Protein AF-A0A5J4TI73-F1 (afdb_monomer)

pLDDT: mean 90.18, std 15.25, range [38.94, 98.69]

Mean predicted aligned error: 5.81 Å

Secondary structure (DSSP, 8-state):
-PPPPHHHHHHHHHHHHHHHHHTT--HHHHHHHHHHHHHHHHHHHHHHTTS-HHHHHHHHHHHHHHHHHHHTT-HHHHHHHHHSSHHHHHHHIIIIIS-GGG--HHHHHHHHHHHHH--HHHHHHHHHTTHHHHHGGGGG-S-HHHHHHHHHHHHHHHSSHHHHTTPPPSSTT--

Solvent-accessible surface area (backbone atoms only — not comparable to full-atom values): 9595 Å² total; per-residue (Å²): 136,80,79,79,54,71,66,56,54,53,49,52,48,51,49,51,54,51,43,66,64,48,74,85,44,57,68,69,62,28,46,77,44,35,60,67,44,37,50,51,48,27,52,53,49,57,58,34,72,82,46,58,68,93,69,20,50,68,52,50,44,48,44,21,49,47,50,26,60,46,26,53,86,24,45,69,33,39,54,47,37,69,76,44,54,32,58,60,48,51,38,44,39,67,47,65,69,45,55,68,92,69,58,43,53,64,52,48,44,28,61,31,31,48,32,70,40,31,51,66,66,54,18,45,51,42,44,76,73,37,49,50,73,36,41,52,71,41,57,72,37,91,48,63,63,33,20,49,48,40,49,51,28,37,44,48,36,73,46,62,64,52,65,81,71,76,51,78,77,92,51,96,84,75,122

Structure (mmCIF, N/CA/C/O backbone):
data_AF-A0A5J4TI73-F1
#
_entry.id   AF-A0A5J4TI73-F1
#
loop_
_atom_site.group_PDB
_atom_site.id
_atom_site.type_symbol
_atom_site.label_atom_id
_atom_site.label_alt_id
_atom_site.label_comp_id
_atom_site.label_asym_id
_atom_site.label_entity_id
_atom_site.label_seq_id
_atom_site.pdbx_PDB_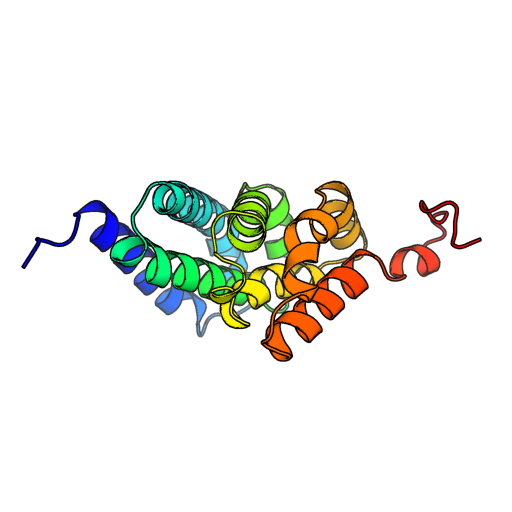ins_code
_atom_site.Cartn_x
_atom_site.Cartn_y
_atom_site.Cartn_z
_atom_site.occupancy
_atom_site.B_iso_or_equiv
_atom_site.auth_seq_id
_atom_site.auth_comp_id
_atom_site.auth_asym_id
_atom_site.auth_atom_id
_atom_site.pdbx_PDB_model_num
ATOM 1 N N . MET A 1 1 ? -13.712 12.423 28.049 1.00 38.94 1 MET A N 1
ATOM 2 C CA . MET A 1 1 ? -12.511 12.737 27.249 1.00 38.94 1 MET A CA 1
ATOM 3 C C . MET A 1 1 ? -11.443 11.730 27.635 1.00 38.94 1 MET A C 1
ATOM 5 O O . MET A 1 1 ? -10.845 11.862 28.694 1.00 38.94 1 MET A O 1
ATOM 9 N N . THR A 1 2 ? -11.307 10.654 26.869 1.00 45.31 2 THR A N 1
ATOM 10 C CA . THR A 1 2 ? -10.227 9.671 27.024 1.00 45.31 2 THR A CA 1
ATOM 11 C C . THR A 1 2 ? -8.930 10.309 26.529 1.00 45.31 2 THR A 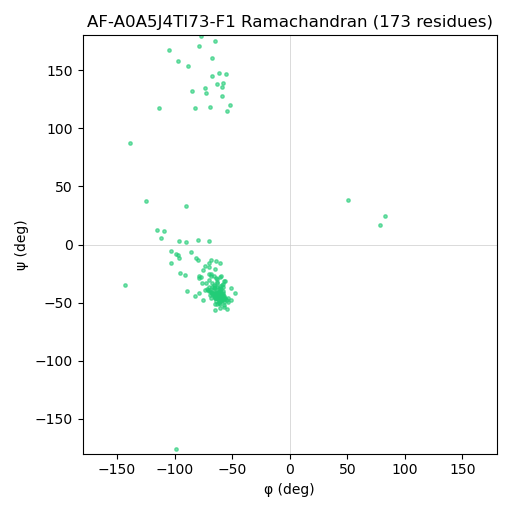C 1
ATOM 13 O O . THR A 1 2 ? -8.918 10.923 25.465 1.00 45.31 2 THR A O 1
ATOM 16 N N . GLN A 1 3 ? -7.858 10.241 27.322 1.00 50.66 3 GLN A N 1
ATOM 17 C CA . GLN A 1 3 ? -6.540 10.703 26.881 1.00 50.66 3 GLN A CA 1
ATOM 18 C C . GLN A 1 3 ? -6.134 9.937 25.610 1.00 50.66 3 GLN A C 1
ATOM 20 O O . GLN A 1 3 ? -6.365 8.725 25.559 1.00 50.66 3 GLN A O 1
ATOM 25 N N . PRO A 1 4 ? -5.537 10.596 24.599 1.00 57.91 4 PRO A N 1
ATOM 26 C CA . PRO A 1 4 ? -5.015 9.885 23.442 1.00 57.91 4 PRO A CA 1
ATOM 27 C C . PRO A 1 4 ? -3.967 8.870 23.902 1.00 57.91 4 PRO A C 1
ATOM 29 O O . PRO A 1 4 ? -3.118 9.180 24.740 1.00 57.91 4 PRO A O 1
ATOM 32 N N . ASN A 1 5 ? -4.032 7.655 23.363 1.00 80.94 5 ASN A N 1
ATOM 33 C CA . ASN A 1 5 ? -3.034 6.626 23.628 1.00 80.94 5 ASN A CA 1
ATOM 34 C C . ASN A 1 5 ? -1.653 7.163 23.193 1.00 80.94 5 ASN A C 1
ATOM 36 O O . ASN A 1 5 ? -1.510 7.625 22.062 1.00 80.94 5 ASN A O 1
ATOM 40 N N . ILE A 1 6 ? -0.639 7.116 24.067 1.00 88.44 6 ILE A N 1
ATOM 41 C CA . ILE A 1 6 ? 0.730 7.600 23.775 1.00 88.44 6 ILE A CA 1
ATOM 42 C C . ILE A 1 6 ? 1.250 7.006 22.456 1.00 88.44 6 ILE A C 1
ATOM 44 O O . ILE A 1 6 ? 1.889 7.695 21.660 1.00 88.44 6 ILE A O 1
ATOM 48 N N . GLN A 1 7 ? 0.913 5.742 22.188 1.00 91.56 7 GLN A N 1
ATOM 49 C CA . GLN A 1 7 ? 1.299 5.062 20.958 1.00 91.56 7 GLN A CA 1
ATOM 50 C C . GLN A 1 7 ? 0.616 5.656 19.717 1.00 91.56 7 GLN A C 1
ATOM 52 O O . GLN A 1 7 ? 1.266 5.854 18.694 1.00 91.56 7 GLN A O 1
ATOM 57 N N . GLN A 1 8 ? -0.672 5.998 19.822 1.00 93.31 8 GLN A N 1
ATOM 58 C CA . GLN A 1 8 ? -1.419 6.659 18.750 1.00 93.31 8 GLN A CA 1
ATOM 59 C C . GLN A 1 8 ? -0.765 7.996 18.392 1.00 93.31 8 GLN A C 1
ATOM 61 O O . GLN A 1 8 ? -0.491 8.244 17.224 1.00 93.31 8 GLN A O 1
ATOM 66 N N . GLN A 1 9 ? -0.452 8.826 19.394 1.00 93.88 9 GLN A N 1
ATOM 67 C CA . GLN A 1 9 ? 0.205 10.119 19.170 1.00 93.88 9 GLN A CA 1
ATOM 68 C C . GLN A 1 9 ? 1.562 9.958 18.484 1.00 93.88 9 GLN A C 1
ATOM 70 O O . GLN A 1 9 ? 1.844 10.665 17.519 1.00 93.88 9 GLN A O 1
ATOM 75 N N . LYS A 1 10 ? 2.377 8.999 18.945 1.00 96.31 10 LYS A N 1
ATOM 76 C CA . LYS A 1 10 ? 3.674 8.691 18.334 1.00 96.31 10 LYS A CA 1
ATOM 77 C C . LYS A 1 10 ? 3.524 8.357 16.847 1.00 96.31 10 LYS A C 1
ATOM 79 O O . LYS A 1 10 ? 4.275 8.879 16.028 1.00 96.31 10 LYS A O 1
ATOM 84 N N . TYR A 1 11 ? 2.565 7.508 16.492 1.00 96.94 11 TYR A N 1
ATOM 85 C CA . TYR A 1 11 ? 2.368 7.085 15.106 1.00 96.94 11 TYR A CA 1
ATOM 86 C C . TYR A 1 11 ? 1.758 8.165 14.221 1.00 96.94 11 TYR A C 1
ATOM 88 O O . TYR A 1 11 ? 2.216 8.349 13.095 1.00 96.94 11 TYR A O 1
ATOM 96 N N . THR A 1 12 ? 0.797 8.935 14.730 1.00 95.88 12 THR A N 1
ATOM 97 C CA . THR A 1 12 ? 0.283 10.110 14.017 1.00 95.88 12 THR A CA 1
ATOM 98 C C . THR A 1 12 ? 1.404 11.114 13.741 1.00 95.88 12 THR A C 1
ATOM 100 O O . THR A 1 12 ? 1.497 11.622 12.625 1.00 95.88 12 THR A O 1
ATOM 103 N N . GLN A 1 13 ? 2.288 11.356 14.716 1.00 96.75 13 GLN A N 1
ATOM 104 C CA . GLN A 1 13 ? 3.432 12.249 14.537 1.00 96.75 13 GLN A CA 1
ATOM 105 C C . GLN A 1 13 ? 4.416 11.706 13.496 1.00 96.75 13 GLN A C 1
ATOM 107 O O . GLN A 1 13 ? 4.800 12.439 12.592 1.00 96.75 13 GLN A O 1
ATOM 112 N N . TYR A 1 14 ? 4.760 10.416 13.561 1.00 97.56 14 TYR A N 1
ATOM 113 C CA . TYR A 1 14 ? 5.645 9.790 12.576 1.00 97.56 14 TYR A CA 1
ATOM 114 C C . TYR A 1 14 ? 5.108 9.930 11.144 1.00 97.56 14 TYR A C 1
ATOM 116 O O . TYR A 1 14 ? 5.842 10.317 10.235 1.00 97.56 14 TYR A O 1
ATOM 124 N N . ILE A 1 15 ? 3.813 9.663 10.947 1.00 97.25 15 ILE A N 1
ATOM 125 C CA . ILE A 1 15 ? 3.132 9.837 9.657 1.00 97.25 15 ILE A CA 1
ATOM 126 C C . ILE A 1 15 ? 3.225 11.303 9.206 1.00 97.25 15 ILE A C 1
ATOM 128 O O . ILE A 1 15 ? 3.581 11.575 8.060 1.00 97.25 15 ILE A O 1
ATOM 132 N N . ALA A 1 16 ? 2.943 12.262 10.089 1.00 96.44 16 ALA A N 1
ATOM 133 C CA . ALA A 1 16 ? 3.018 13.682 9.751 1.00 96.44 16 ALA A CA 1
ATOM 134 C C . ALA A 1 16 ? 4.441 14.118 9.348 1.00 96.44 16 ALA A C 1
ATOM 136 O O . ALA A 1 16 ? 4.613 14.787 8.325 1.00 96.44 16 ALA A O 1
ATOM 137 N N . ASP A 1 17 ? 5.454 13.692 10.102 1.00 95.75 17 ASP A N 1
ATOM 138 C CA . ASP A 1 17 ? 6.859 14.023 9.850 1.00 95.75 17 ASP A CA 1
ATOM 139 C C . ASP A 1 17 ? 7.341 13.427 8.525 1.00 95.75 17 ASP A C 1
ATOM 141 O O . ASP A 1 17 ? 7.933 14.125 7.695 1.00 95.75 17 ASP A O 1
ATOM 145 N N . LEU A 1 18 ? 7.030 12.149 8.285 1.00 95.88 18 LEU A N 1
ATOM 146 C CA . LEU A 1 18 ? 7.397 11.475 7.045 1.00 95.88 18 LEU A CA 1
ATOM 147 C C . LEU A 1 18 ? 6.694 12.118 5.845 1.00 95.88 18 LEU A C 1
ATOM 149 O O . LEU A 1 18 ? 7.350 12.386 4.841 1.00 95.88 18 LEU A O 1
ATOM 153 N N . ARG A 1 19 ? 5.402 12.460 5.964 1.00 95.12 19 ARG A N 1
ATOM 154 C CA . ARG A 1 19 ? 4.650 13.184 4.925 1.00 95.12 19 ARG A CA 1
ATOM 155 C C . ARG A 1 19 ? 5.301 14.523 4.584 1.00 95.12 19 ARG A C 1
ATOM 157 O O . ARG A 1 19 ? 5.486 14.816 3.402 1.00 95.12 19 ARG A O 1
ATOM 164 N N . SER A 1 20 ? 5.662 15.313 5.595 1.00 93.06 20 SER A N 1
ATOM 165 C CA . SER A 1 20 ? 6.342 16.602 5.411 1.00 93.06 20 SER A CA 1
ATOM 166 C C . SER A 1 20 ? 7.652 16.436 4.637 1.00 93.06 20 SER A C 1
ATOM 168 O O . SER A 1 20 ? 7.922 17.188 3.701 1.00 93.06 20 SER A O 1
ATOM 170 N N . LYS A 1 21 ? 8.419 15.385 4.955 1.00 91.75 21 LYS A N 1
ATOM 171 C CA . LYS A 1 21 ? 9.692 15.083 4.295 1.00 91.75 21 LYS A CA 1
ATOM 172 C C . LYS A 1 21 ? 9.539 14.715 2.813 1.00 91.75 21 LYS A C 1
ATOM 174 O O . LYS A 1 21 ? 10.396 15.099 2.026 1.00 91.75 21 LYS A O 1
ATOM 179 N N . ILE A 1 22 ? 8.481 13.993 2.429 1.00 91.94 22 ILE A N 1
ATOM 180 C CA . ILE A 1 22 ? 8.368 13.400 1.079 1.00 91.94 22 ILE A CA 1
ATOM 181 C C . ILE A 1 22 ? 7.440 14.139 0.105 1.00 91.94 22 ILE A C 1
ATOM 183 O O . ILE A 1 22 ? 7.496 13.889 -1.095 1.00 91.94 22 ILE A O 1
ATOM 187 N N . THR A 1 23 ? 6.562 15.032 0.576 1.00 85.50 23 THR A N 1
ATOM 188 C CA . THR A 1 23 ? 5.511 15.628 -0.284 1.00 85.50 23 THR A CA 1
ATOM 189 C C . THR A 1 23 ? 6.079 16.514 -1.399 1.00 85.50 23 THR A C 1
ATOM 191 O O . THR A 1 23 ? 5.531 16.547 -2.497 1.00 85.50 23 THR A O 1
ATOM 194 N N . ALA A 1 24 ? 7.179 17.222 -1.134 1.00 81.88 24 ALA A N 1
ATOM 195 C CA . ALA A 1 24 ? 7.853 18.088 -2.107 1.00 81.88 24 ALA A CA 1
ATOM 196 C C . ALA A 1 24 ? 9.206 17.522 -2.571 1.00 81.88 24 ALA A C 1
ATOM 198 O O . ALA A 1 24 ? 9.995 18.240 -3.183 1.00 81.88 24 ALA A O 1
ATOM 199 N N . SER A 1 25 ? 9.488 16.257 -2.249 1.00 86.81 25 SER A N 1
ATOM 200 C CA . SER A 1 25 ? 10.779 15.636 -2.518 1.00 86.81 25 SER A CA 1
ATOM 201 C C . SER A 1 25 ? 10.812 15.007 -3.913 1.00 86.81 25 SER A C 1
ATOM 203 O O . SER A 1 25 ? 9.779 14.622 -4.479 1.00 86.81 25 SER A O 1
ATOM 205 N N . ASN A 1 26 ? 12.006 14.894 -4.488 1.00 90.62 26 ASN A N 1
ATOM 206 C CA . ASN A 1 26 ? 12.187 14.223 -5.776 1.00 90.62 26 ASN A CA 1
ATOM 207 C C . ASN A 1 26 ? 12.140 12.684 -5.607 1.00 90.62 26 ASN A C 1
ATOM 209 O O . ASN A 1 26 ? 11.914 12.182 -4.506 1.00 90.62 26 ASN A O 1
ATOM 213 N N . VAL A 1 27 ? 12.281 11.928 -6.703 1.00 89.12 27 VAL A N 1
ATOM 214 C CA . VAL A 1 27 ? 12.252 10.451 -6.670 1.00 89.12 27 VAL A CA 1
ATOM 215 C C . VAL A 1 27 ? 13.381 9.885 -5.799 1.00 89.12 27 VAL A C 1
ATOM 217 O O . VAL A 1 27 ? 13.107 9.015 -4.976 1.00 89.12 27 VAL A O 1
ATOM 220 N N . ASP A 1 28 ? 14.600 10.411 -5.924 1.00 88.88 28 ASP A N 1
ATOM 221 C CA . ASP A 1 28 ? 15.785 9.936 -5.198 1.00 88.88 28 ASP A CA 1
ATOM 222 C C . ASP A 1 28 ? 15.621 10.128 -3.683 1.00 88.88 28 ASP A C 1
ATOM 224 O O . ASP A 1 28 ? 15.795 9.184 -2.912 1.00 88.88 28 ASP A O 1
ATOM 228 N N . ASP A 1 29 ? 15.138 11.299 -3.255 1.00 89.81 29 ASP A N 1
ATOM 229 C CA . ASP A 1 29 ? 14.843 11.586 -1.845 1.00 89.81 29 ASP A CA 1
ATOM 230 C C . ASP A 1 29 ? 13.815 10.595 -1.257 1.00 89.81 29 ASP A C 1
ATOM 232 O O . ASP A 1 29 ? 13.858 10.249 -0.071 1.00 89.81 29 ASP A O 1
ATOM 236 N N . ARG A 1 30 ? 12.854 10.132 -2.076 1.00 91.50 30 ARG A N 1
ATOM 237 C CA . ARG A 1 30 ? 11.855 9.135 -1.649 1.00 91.50 30 ARG A CA 1
ATOM 238 C C . ARG A 1 30 ? 12.467 7.744 -1.502 1.00 91.50 30 ARG A C 1
ATOM 240 O O . ARG A 1 30 ? 12.040 7.009 -0.613 1.00 91.50 30 ARG A O 1
ATOM 247 N N . ILE A 1 31 ? 13.463 7.388 -2.318 1.00 93.06 31 ILE A N 1
ATOM 248 C CA . ILE A 1 31 ? 14.197 6.117 -2.193 1.00 93.06 31 ILE A CA 1
ATOM 249 C C . ILE A 1 31 ? 14.972 6.083 -0.874 1.00 93.06 31 ILE A C 1
ATOM 251 O O . ILE A 1 31 ? 14.907 5.082 -0.160 1.00 93.06 31 ILE A O 1
ATOM 255 N N . GLU A 1 32 ? 15.630 7.184 -0.495 1.00 92.38 32 GLU A N 1
ATOM 256 C CA . GLU A 1 32 ? 16.425 7.255 0.743 1.00 92.38 32 GLU A CA 1
ATOM 257 C C . GLU A 1 32 ? 15.614 6.933 2.005 1.00 92.38 32 GLU A C 1
ATOM 259 O O . GLU A 1 32 ? 16.144 6.401 2.983 1.00 92.38 32 GLU A O 1
ATOM 264 N N . VAL A 1 33 ? 14.318 7.248 1.999 1.00 93.94 33 VAL A N 1
ATOM 265 C CA . VAL A 1 33 ? 13.427 6.974 3.132 1.00 93.94 33 VAL A CA 1
ATOM 266 C C . VAL A 1 33 ? 12.643 5.676 2.991 1.00 93.94 33 VAL A C 1
ATOM 268 O O . VAL A 1 33 ? 12.043 5.246 3.974 1.00 93.94 33 VAL A O 1
ATOM 271 N N . ALA A 1 34 ? 12.631 5.048 1.813 1.00 95.06 34 ALA A N 1
ATOM 272 C CA . ALA A 1 34 ? 11.730 3.942 1.504 1.00 95.06 34 ALA A CA 1
ATOM 273 C C . ALA A 1 34 ? 11.950 2.735 2.423 1.00 95.06 34 ALA A C 1
ATOM 275 O O . ALA A 1 34 ? 10.990 2.235 3.000 1.00 95.06 34 ALA A O 1
ATOM 276 N N . TYR A 1 35 ? 13.196 2.294 2.621 1.00 95.06 35 TYR A N 1
ATOM 277 C CA . TYR A 1 35 ? 13.467 1.059 3.371 1.00 95.06 35 TYR A CA 1
ATOM 278 C C . TYR A 1 35 ? 13.054 1.176 4.844 1.00 95.06 35 TYR A C 1
ATOM 280 O O . TYR A 1 35 ? 12.217 0.415 5.332 1.00 95.06 35 TYR A O 1
ATOM 288 N N . ALA A 1 36 ? 13.586 2.177 5.553 1.00 96.25 36 ALA A N 1
ATOM 289 C CA . ALA A 1 36 ? 13.222 2.425 6.949 1.00 96.25 36 ALA A CA 1
ATOM 290 C C . ALA A 1 36 ? 11.748 2.846 7.092 1.00 96.25 36 ALA A C 1
ATOM 292 O O . ALA A 1 36 ? 11.072 2.427 8.031 1.00 96.25 36 ALA A O 1
ATOM 293 N N . GLY A 1 37 ? 11.244 3.634 6.137 1.00 97.38 37 GLY A N 1
ATOM 294 C CA . GLY A 1 37 ? 9.860 4.085 6.086 1.00 97.38 37 GLY A CA 1
ATOM 295 C C . GLY A 1 37 ? 8.882 2.924 5.985 1.00 97.38 37 GLY A C 1
ATOM 296 O O . GLY A 1 37 ? 7.971 2.824 6.797 1.00 97.38 37 GLY A O 1
ATOM 297 N N . PHE A 1 38 ? 9.077 2.000 5.045 1.00 98.38 38 PHE A N 1
ATOM 298 C CA . PHE A 1 38 ? 8.181 0.857 4.886 1.00 98.38 38 PHE A CA 1
ATOM 299 C C . PHE A 1 38 ? 8.235 -0.120 6.055 1.00 98.38 38 PHE A C 1
ATOM 301 O O . PHE A 1 38 ? 7.191 -0.683 6.390 1.00 98.38 38 PHE A O 1
ATOM 308 N N . ILE A 1 39 ? 9.386 -0.300 6.712 1.00 98.31 39 ILE A N 1
ATOM 309 C CA . ILE A 1 39 ? 9.463 -1.094 7.948 1.00 98.31 39 ILE A CA 1
ATOM 310 C C . ILE A 1 39 ? 8.569 -0.478 9.029 1.00 98.31 39 ILE A C 1
ATOM 312 O O . ILE A 1 39 ? 7.664 -1.155 9.518 1.00 98.31 39 ILE A O 1
ATOM 316 N N . GLU A 1 40 ? 8.753 0.807 9.341 1.00 98.25 40 GLU A N 1
ATOM 317 C CA . GLU A 1 40 ? 7.971 1.463 10.395 1.00 98.25 40 GLU A CA 1
ATOM 318 C C . GLU A 1 40 ? 6.484 1.551 10.014 1.00 98.25 40 GLU A C 1
ATOM 320 O O . GLU A 1 40 ? 5.621 1.248 10.831 1.00 98.25 40 GLU A O 1
ATOM 325 N N . LEU A 1 41 ? 6.155 1.880 8.759 1.00 98.62 41 LEU A N 1
ATOM 326 C CA . LEU A 1 41 ? 4.770 1.909 8.272 1.00 98.62 41 LEU A CA 1
ATOM 327 C C . LEU A 1 41 ? 4.097 0.533 8.367 1.00 98.62 41 LEU A C 1
ATOM 329 O O . LEU A 1 41 ? 2.909 0.465 8.680 1.00 98.62 41 LEU A O 1
ATOM 333 N N . SER A 1 42 ? 4.840 -0.557 8.144 1.00 98.50 42 SER A N 1
ATOM 334 C CA . SER A 1 42 ? 4.323 -1.920 8.327 1.00 98.50 42 SER A CA 1
ATOM 335 C C . SER A 1 42 ? 4.003 -2.201 9.792 1.00 98.50 42 SER A C 1
ATOM 337 O O . SER A 1 42 ? 2.955 -2.770 10.090 1.00 98.50 42 SER A O 1
ATOM 339 N N . ASP A 1 43 ? 4.880 -1.790 10.710 1.00 98.06 43 ASP A N 1
ATOM 340 C CA . ASP A 1 43 ? 4.685 -1.980 12.150 1.00 98.06 43 ASP A CA 1
ATOM 341 C C . ASP A 1 43 ? 3.535 -1.131 12.693 1.00 98.06 43 ASP A C 1
ATOM 343 O O . ASP A 1 43 ? 2.708 -1.628 13.463 1.00 98.06 43 ASP A O 1
ATOM 347 N N . ILE A 1 44 ? 3.423 0.115 12.227 1.00 98.38 44 ILE A N 1
ATOM 348 C CA . ILE A 1 44 ? 2.282 0.993 12.498 1.00 98.38 44 ILE A CA 1
ATOM 349 C C . ILE A 1 44 ? 1.001 0.312 12.041 1.00 98.38 44 ILE A C 1
ATOM 351 O O . ILE A 1 44 ? 0.061 0.169 12.825 1.00 98.38 44 ILE A O 1
ATOM 355 N N . LEU A 1 45 ? 0.961 -0.128 10.781 1.00 98.00 45 LEU A N 1
ATOM 356 C CA . LEU A 1 45 ? -0.235 -0.723 10.213 1.00 98.00 45 LEU A CA 1
ATOM 357 C C . LEU A 1 45 ? -0.630 -1.984 10.985 1.00 98.00 45 LEU A C 1
ATOM 359 O O . LEU A 1 45 ? -1.792 -2.117 11.370 1.00 98.00 45 LEU A O 1
ATOM 363 N N . LYS A 1 46 ? 0.345 -2.832 11.326 1.00 97.81 46 LYS A N 1
ATOM 364 C CA . LYS A 1 46 ? 0.111 -4.028 12.133 1.00 97.81 46 LYS A CA 1
ATOM 365 C C . LYS A 1 46 ? -0.482 -3.704 13.496 1.00 97.81 46 LYS A C 1
ATOM 367 O O . LYS A 1 46 ? -1.459 -4.332 13.892 1.00 97.81 46 LYS A O 1
ATOM 372 N N . TRP A 1 47 ? 0.058 -2.698 14.180 1.00 97.38 47 TRP A N 1
ATOM 373 C CA . TRP A 1 47 ? -0.471 -2.251 15.464 1.00 97.38 47 TRP A CA 1
ATOM 374 C C . TRP A 1 47 ? -1.930 -1.788 15.361 1.00 97.38 47 TRP A C 1
ATOM 376 O O . TRP A 1 47 ? -2.724 -2.091 16.254 1.00 97.38 47 TRP A O 1
ATOM 386 N N . THR A 1 48 ? -2.312 -1.107 14.269 1.00 97.56 48 THR A N 1
ATOM 387 C CA . THR A 1 48 ? -3.697 -0.631 14.088 1.00 97.56 48 THR A CA 1
ATOM 388 C C . THR A 1 48 ? -4.726 -1.752 13.960 1.00 97.56 48 THR A C 1
ATOM 390 O O . THR A 1 48 ? -5.906 -1.501 14.193 1.00 97.56 48 THR A O 1
ATOM 393 N N . PHE A 1 49 ? -4.321 -2.971 13.591 1.00 96.69 49 PHE A N 1
ATOM 394 C CA . PHE A 1 49 ? -5.258 -4.079 13.370 1.00 96.69 49 PHE A CA 1
ATOM 395 C C . PHE A 1 49 ? -5.929 -4.554 14.660 1.00 96.69 49 PHE A C 1
ATOM 397 O O . PHE A 1 49 ? -7.058 -5.034 14.606 1.00 96.69 49 PHE A O 1
ATOM 404 N N . ASP A 1 50 ? -5.274 -4.345 15.802 1.00 94.81 50 ASP A N 1
ATOM 405 C CA . ASP A 1 50 ? -5.798 -4.691 17.126 1.00 94.81 50 ASP A CA 1
ATOM 406 C C . ASP A 1 50 ? -6.479 -3.500 17.829 1.00 94.81 50 ASP A C 1
ATOM 408 O O . ASP A 1 50 ? -6.898 -3.608 18.983 1.00 94.81 50 ASP A O 1
ATOM 412 N N . GLN A 1 51 ? -6.582 -2.342 17.165 1.00 95.31 51 GLN A N 1
ATOM 413 C CA . GLN A 1 51 ? -7.194 -1.142 17.739 1.00 95.31 51 GLN A CA 1
ATOM 414 C C . GLN A 1 51 ? -8.653 -0.985 17.310 1.00 95.31 51 GLN A C 1
ATOM 416 O O . GLN A 1 51 ? -9.096 -1.475 16.272 1.00 95.31 51 GLN A O 1
ATOM 421 N N . ASN A 1 52 ? -9.416 -0.228 18.101 1.00 94.06 52 ASN A N 1
ATOM 422 C CA . ASN A 1 52 ? -10.757 0.175 17.693 1.00 94.06 52 ASN A CA 1
ATOM 423 C C . ASN A 1 52 ? -10.702 1.152 16.500 1.00 94.06 52 ASN A C 1
ATOM 425 O O . ASN A 1 52 ? -9.692 1.814 16.248 1.00 94.06 52 ASN A O 1
ATOM 429 N N . LYS A 1 53 ? -11.826 1.276 15.788 1.00 94.56 53 LYS A N 1
ATOM 430 C CA . LYS A 1 53 ? -11.922 2.093 14.570 1.00 94.56 53 LYS A CA 1
ATOM 431 C C . LYS A 1 53 ? -11.578 3.576 14.774 1.00 94.56 53 LYS A C 1
ATOM 433 O O . LYS A 1 53 ? -10.984 4.172 13.885 1.00 94.56 53 LYS A O 1
ATOM 438 N N . GLU A 1 54 ? -11.913 4.155 15.928 1.00 92.38 54 GLU A N 1
ATOM 439 C CA . GLU A 1 54 ? -11.699 5.582 16.226 1.00 92.38 54 GLU A CA 1
ATOM 440 C C . GLU A 1 54 ? -10.209 5.918 16.351 1.00 92.38 54 GLU A C 1
ATOM 442 O O . GLU A 1 54 ? -9.791 7.035 16.067 1.00 92.38 54 GLU A O 1
ATOM 447 N N . VAL A 1 55 ? -9.398 4.933 16.742 1.00 92.88 55 VAL A N 1
ATOM 448 C CA . VAL A 1 55 ? -7.937 5.046 16.809 1.00 92.88 55 VAL A CA 1
ATOM 449 C C . VAL A 1 55 ? -7.288 4.652 15.479 1.00 92.88 55 VAL A C 1
ATOM 451 O O . VAL A 1 55 ? -6.317 5.277 15.055 1.00 92.88 55 VAL A O 1
ATOM 454 N N . ALA A 1 56 ? -7.795 3.603 14.829 1.00 96.19 56 ALA A N 1
ATOM 455 C CA . ALA A 1 56 ? -7.120 2.956 13.710 1.00 96.19 56 ALA A CA 1
ATOM 456 C C . ALA A 1 56 ? -7.253 3.699 12.372 1.00 96.19 56 ALA A C 1
ATOM 458 O O . ALA A 1 56 ? -6.285 3.750 11.615 1.00 96.19 56 ALA A O 1
ATOM 459 N N . ARG A 1 57 ? -8.439 4.231 12.041 1.00 96.56 57 ARG A N 1
ATOM 460 C CA . ARG A 1 57 ? -8.781 4.583 10.648 1.00 96.56 57 ARG A CA 1
ATOM 461 C C . ARG A 1 57 ? -7.943 5.713 10.070 1.00 96.56 57 ARG A C 1
ATOM 463 O O . ARG A 1 57 ? -7.424 5.562 8.966 1.00 96.56 57 ARG A O 1
ATOM 470 N N . ASP A 1 58 ? -7.736 6.778 10.834 1.00 96.38 58 ASP A N 1
ATOM 471 C CA . ASP A 1 58 ? -6.926 7.912 10.381 1.00 96.38 58 ASP A CA 1
ATOM 472 C C . ASP A 1 58 ? -5.460 7.507 10.178 1.00 96.38 58 ASP A C 1
ATOM 474 O O . ASP A 1 58 ? -4.819 7.915 9.210 1.00 96.38 58 ASP A O 1
ATOM 478 N N . ILE A 1 59 ? -4.936 6.639 11.049 1.00 97.81 59 ILE A N 1
ATOM 479 C CA . ILE A 1 59 ? -3.569 6.114 10.938 1.00 97.81 59 ILE A CA 1
ATOM 480 C C . ILE A 1 59 ? -3.449 5.197 9.716 1.00 97.81 59 ILE A C 1
ATOM 482 O O . ILE A 1 59 ? -2.517 5.346 8.931 1.00 97.81 59 ILE A O 1
ATOM 486 N N . GLN A 1 60 ? -4.399 4.281 9.516 1.00 98.44 60 GLN A N 1
ATOM 487 C CA . GLN A 1 60 ? -4.430 3.374 8.362 1.00 98.44 60 GLN A CA 1
ATOM 488 C C . GLN A 1 60 ? -4.481 4.136 7.037 1.00 98.44 60 GLN A C 1
ATOM 490 O O . GLN A 1 60 ? -3.743 3.809 6.105 1.00 98.44 60 GLN A O 1
ATOM 495 N N . LEU A 1 61 ? -5.322 5.170 6.958 1.00 98.19 61 LEU A N 1
ATOM 496 C CA . LEU A 1 61 ? -5.384 6.055 5.801 1.00 98.19 61 LEU A CA 1
ATOM 497 C C . LEU A 1 61 ? -4.057 6.798 5.606 1.00 98.19 61 LEU A C 1
ATOM 499 O O . LEU A 1 61 ? -3.516 6.794 4.503 1.00 98.19 61 LEU A O 1
ATOM 503 N N . GLY A 1 62 ? -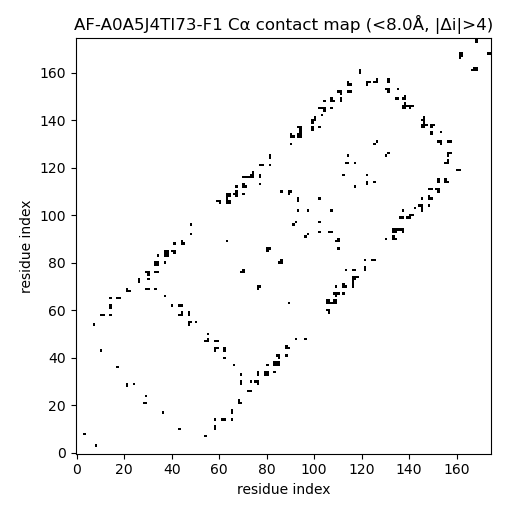3.490 7.353 6.681 1.00 98.19 62 GLY A N 1
ATOM 504 C CA . GLY A 1 62 ? -2.201 8.037 6.641 1.00 98.19 62 GLY A CA 1
ATOM 505 C C . GLY A 1 62 ? -1.060 7.152 6.132 1.00 98.19 62 GLY A C 1
ATOM 506 O O . GLY A 1 62 ? -0.246 7.621 5.336 1.00 98.19 62 GLY A O 1
ATOM 507 N N . VAL A 1 63 ? -1.032 5.874 6.528 1.00 98.50 63 VAL A N 1
ATOM 508 C CA . VAL A 1 63 ? -0.089 4.876 5.999 1.00 98.50 63 VAL A CA 1
ATOM 509 C C . VAL A 1 63 ? -0.293 4.681 4.496 1.00 98.50 63 VAL A C 1
ATOM 511 O O . VAL A 1 63 ? 0.674 4.781 3.745 1.00 98.50 63 VAL A O 1
ATOM 514 N N . CYS A 1 64 ? -1.533 4.469 4.039 1.00 98.56 64 CYS A N 1
ATOM 515 C CA . CYS A 1 64 ? -1.829 4.282 2.613 1.00 98.56 64 CYS A CA 1
ATOM 516 C C . CYS A 1 64 ? -1.372 5.482 1.768 1.00 98.56 64 CYS A C 1
ATOM 518 O O . CYS A 1 64 ? -0.738 5.302 0.727 1.00 98.56 64 CYS A O 1
ATOM 520 N N . GLU A 1 65 ? -1.655 6.702 2.226 1.00 97.38 65 GLU A N 1
ATOM 521 C CA . GLU A 1 65 ? -1.285 7.937 1.529 1.00 97.38 65 GLU A CA 1
ATOM 522 C C . GLU A 1 65 ? 0.235 8.102 1.433 1.00 97.38 65 GLU A C 1
ATOM 524 O O . GLU A 1 65 ? 0.764 8.378 0.358 1.00 97.38 65 GLU A O 1
ATOM 529 N N . ILE A 1 66 ? 0.964 7.877 2.530 1.00 97.56 66 ILE A N 1
ATOM 530 C CA . ILE A 1 66 ? 2.429 7.969 2.524 1.00 97.56 66 ILE A CA 1
ATOM 531 C C . ILE A 1 66 ? 3.038 6.906 1.620 1.00 97.56 66 ILE A C 1
ATOM 533 O O . ILE A 1 66 ? 3.916 7.224 0.819 1.00 97.56 66 ILE A O 1
ATOM 537 N N . THR A 1 67 ? 2.565 5.661 1.710 1.00 98.00 67 THR A N 1
ATOM 538 C CA . THR A 1 67 ? 3.046 4.593 0.834 1.00 98.00 67 THR A CA 1
ATOM 539 C C . THR A 1 67 ? 2.822 4.954 -0.633 1.00 98.00 67 THR A C 1
ATOM 541 O O . THR A 1 67 ? 3.743 4.823 -1.432 1.00 98.00 67 THR A O 1
ATOM 544 N N . THR A 1 68 ? 1.656 5.500 -0.978 1.00 96.94 68 THR A N 1
ATOM 545 C CA . THR A 1 68 ? 1.355 5.987 -2.335 1.00 96.94 68 THR A CA 1
ATOM 546 C C . THR A 1 68 ? 2.369 7.035 -2.802 1.00 96.94 68 THR A C 1
ATOM 548 O O . THR A 1 68 ? 2.897 6.928 -3.908 1.00 96.94 68 THR A O 1
ATOM 551 N N . ILE A 1 69 ? 2.702 8.014 -1.951 1.00 96.19 69 ILE A N 1
ATOM 552 C CA . ILE A 1 69 ? 3.674 9.064 -2.292 1.00 96.19 69 ILE A CA 1
ATOM 553 C C . ILE A 1 69 ? 5.068 8.469 -2.530 1.00 96.19 69 ILE A C 1
ATOM 555 O O . ILE A 1 69 ? 5.697 8.797 -3.536 1.00 96.19 69 ILE A O 1
ATOM 559 N N . ILE A 1 70 ? 5.543 7.576 -1.651 1.00 96.81 70 ILE A N 1
ATOM 560 C CA . ILE A 1 70 ? 6.870 6.944 -1.782 1.00 96.81 70 ILE A CA 1
ATOM 561 C C . ILE A 1 70 ? 6.978 6.170 -3.106 1.00 96.81 70 ILE A C 1
ATOM 563 O O . ILE A 1 70 ? 7.963 6.324 -3.831 1.00 96.81 70 ILE A O 1
ATOM 567 N N . LEU A 1 71 ? 5.946 5.391 -3.446 1.00 96.75 71 LEU A N 1
ATOM 568 C CA . LEU A 1 71 ? 5.901 4.545 -4.646 1.00 96.75 71 LEU A CA 1
ATOM 569 C C . LEU A 1 71 ? 5.709 5.329 -5.956 1.00 96.75 71 LEU A C 1
ATOM 571 O O . LEU A 1 71 ? 5.968 4.797 -7.038 1.00 96.75 71 LEU A O 1
ATOM 575 N N . GLY A 1 72 ? 5.229 6.573 -5.884 1.00 94.50 72 GLY A N 1
ATOM 576 C CA . GLY A 1 72 ? 4.856 7.374 -7.046 1.00 94.50 72 GLY A CA 1
ATOM 577 C C . GLY A 1 72 ? 5.982 7.497 -8.075 1.00 94.50 72 GLY A C 1
ATOM 578 O O . GLY A 1 72 ? 7.009 8.123 -7.801 1.00 94.50 72 GLY A O 1
ATOM 579 N N . ASN A 1 73 ? 5.765 6.929 -9.270 1.00 91.38 73 ASN A N 1
ATOM 580 C CA . ASN A 1 73 ? 6.726 6.891 -10.381 1.00 91.38 73 ASN A CA 1
AT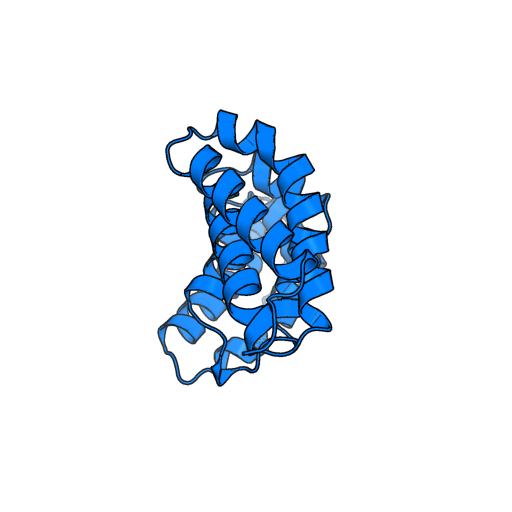OM 581 C C . ASN A 1 73 ? 8.127 6.385 -9.972 1.00 91.38 73 ASN A C 1
ATOM 583 O O . ASN A 1 73 ? 9.134 6.933 -10.418 1.00 91.38 73 ASN A O 1
ATOM 587 N N . ASN A 1 74 ? 8.184 5.388 -9.081 1.00 93.25 74 ASN A N 1
ATOM 588 C CA . ASN A 1 74 ? 9.425 4.941 -8.453 1.00 93.25 74 ASN A CA 1
ATOM 589 C C . ASN A 1 74 ? 9.505 3.399 -8.355 1.00 93.25 74 ASN A C 1
ATOM 591 O O . ASN A 1 74 ? 9.100 2.828 -7.339 1.00 93.25 74 ASN A O 1
ATOM 595 N N . PRO A 1 75 ? 10.010 2.708 -9.395 1.00 94.50 75 PRO A N 1
ATOM 596 C CA . PRO A 1 75 ? 10.151 1.251 -9.379 1.00 94.50 75 PRO A CA 1
ATOM 597 C C . PRO A 1 75 ? 11.170 0.739 -8.350 1.00 94.50 75 PRO A C 1
ATOM 599 O O . PRO A 1 75 ? 10.992 -0.365 -7.839 1.00 94.50 75 PRO A O 1
ATOM 602 N N . ASP A 1 76 ? 12.183 1.524 -7.981 1.00 97.06 76 ASP A N 1
ATOM 603 C CA . ASP A 1 76 ? 13.160 1.120 -6.959 1.00 97.06 76 ASP A CA 1
ATOM 604 C C . ASP A 1 76 ? 12.511 1.074 -5.568 1.00 97.06 76 ASP A C 1
ATOM 606 O O . ASP A 1 76 ? 12.709 0.130 -4.805 1.00 97.06 76 ASP A O 1
ATOM 610 N N . ALA A 1 77 ? 11.631 2.032 -5.256 1.00 97.62 77 ALA A N 1
ATOM 611 C CA . ALA A 1 77 ? 10.820 1.961 -4.043 1.00 97.62 77 ALA A CA 1
ATOM 612 C C . ALA A 1 77 ? 9.851 0.766 -4.045 1.00 97.62 77 ALA A C 1
ATOM 614 O O . ALA A 1 77 ? 9.527 0.248 -2.979 1.00 97.62 77 ALA A O 1
ATOM 615 N N . ILE A 1 78 ? 9.390 0.305 -5.211 1.00 97.62 78 ILE A N 1
ATOM 616 C CA . ILE A 1 78 ? 8.543 -0.895 -5.304 1.00 97.62 78 ILE A CA 1
ATOM 617 C C . ILE A 1 78 ? 9.348 -2.150 -4.978 1.00 97.62 78 ILE A C 1
ATOM 619 O O . ILE A 1 78 ? 8.837 -3.003 -4.255 1.00 97.62 78 ILE A O 1
ATOM 623 N N . GLU A 1 79 ? 10.599 -2.238 -5.436 1.00 98.06 79 GLU A N 1
ATOM 624 C CA . GLU A 1 79 ? 11.504 -3.331 -5.061 1.00 98.06 79 GLU A CA 1
ATOM 625 C C . GLU A 1 79 ? 11.661 -3.395 -3.538 1.00 98.06 79 GLU A C 1
ATOM 627 O O . GLU A 1 79 ? 11.391 -4.418 -2.913 1.00 98.06 79 GLU A O 1
ATOM 632 N N . ILE A 1 80 ? 11.948 -2.250 -2.915 1.00 98.38 80 ILE A N 1
ATOM 633 C CA . ILE A 1 80 ? 12.061 -2.137 -1.458 1.00 98.38 80 ILE A CA 1
ATOM 634 C C . ILE A 1 80 ? 10.738 -2.514 -0.766 1.00 98.38 80 ILE A C 1
ATOM 636 O O . ILE A 1 80 ? 10.727 -3.203 0.257 1.00 98.38 80 ILE A O 1
ATOM 640 N N . ALA A 1 81 ? 9.590 -2.087 -1.297 1.00 98.50 81 ALA A N 1
ATOM 641 C CA . ALA A 1 81 ? 8.293 -2.455 -0.736 1.00 98.50 81 ALA A CA 1
ATOM 642 C C . ALA A 1 81 ? 8.072 -3.979 -0.761 1.00 98.50 81 ALA A C 1
ATOM 644 O O . ALA A 1 81 ? 7.545 -4.529 0.208 1.00 98.50 81 ALA A O 1
ATOM 645 N N . LEU A 1 82 ? 8.502 -4.656 -1.829 1.00 98.25 82 LEU A N 1
ATOM 646 C CA . LEU A 1 82 ? 8.414 -6.111 -1.989 1.00 98.25 82 LEU A CA 1
ATOM 647 C C . LEU A 1 82 ? 9.366 -6.876 -1.055 1.00 98.25 82 LEU A C 1
ATOM 649 O O . LEU A 1 82 ? 9.022 -7.974 -0.615 1.00 98.25 82 LEU A O 1
ATOM 653 N N . GLU A 1 83 ? 10.515 -6.294 -0.706 1.00 97.75 83 GLU A N 1
ATOM 654 C CA . GLU A 1 83 ? 11.459 -6.849 0.276 1.00 97.75 83 GLU A CA 1
ATOM 655 C C . GLU A 1 83 ? 10.985 -6.693 1.733 1.00 97.75 83 GLU A C 1
ATOM 657 O O . GLU A 1 83 ? 11.409 -7.436 2.623 1.00 97.75 83 GLU A O 1
ATOM 662 N N . THR A 1 84 ? 10.087 -5.741 1.998 1.00 97.50 84 THR A N 1
ATOM 663 C CA . THR A 1 84 ? 9.539 -5.483 3.338 1.00 97.50 84 THR A CA 1
ATOM 664 C C . THR A 1 84 ? 8.165 -6.139 3.541 1.00 97.50 84 THR A C 1
ATOM 666 O O . THR A 1 84 ? 7.646 -6.882 2.708 1.00 97.50 84 THR A O 1
ATOM 669 N N . ARG A 1 85 ? 7.539 -5.900 4.702 1.00 97.81 85 ARG A N 1
ATOM 670 C CA . ARG A 1 85 ? 6.195 -6.421 5.008 1.00 97.81 85 ARG A CA 1
ATOM 671 C C . ARG A 1 85 ? 5.060 -5.532 4.501 1.00 97.81 85 ARG A C 1
ATOM 673 O O . ARG A 1 85 ? 3.911 -5.968 4.566 1.00 97.81 85 ARG A O 1
ATOM 680 N N . ILE A 1 86 ? 5.347 -4.345 3.962 1.00 98.62 86 ILE A N 1
ATOM 681 C CA . ILE A 1 86 ? 4.313 -3.332 3.715 1.00 98.62 86 ILE A CA 1
ATOM 682 C C . ILE A 1 86 ? 3.249 -3.823 2.736 1.00 98.62 86 ILE A C 1
ATOM 684 O O . ILE A 1 86 ? 2.061 -3.647 2.987 1.00 98.62 86 ILE A O 1
ATOM 688 N N . VAL A 1 87 ? 3.649 -4.533 1.676 1.00 98.62 87 VAL A N 1
ATOM 689 C CA . VAL A 1 87 ? 2.714 -5.092 0.688 1.00 98.62 87 VAL A CA 1
ATOM 690 C C . VAL A 1 87 ? 1.742 -6.071 1.354 1.00 98.62 87 VAL A C 1
ATOM 692 O O . VAL A 1 87 ? 0.535 -5.988 1.134 1.00 98.62 87 VAL A O 1
ATOM 695 N N . LYS A 1 88 ? 2.242 -6.951 2.231 1.00 98.50 88 LYS A N 1
ATOM 696 C CA . LYS A 1 88 ? 1.420 -7.941 2.944 1.00 98.50 88 LYS A CA 1
ATOM 697 C C . LYS A 1 88 ? 0.466 -7.285 3.940 1.00 98.50 88 LYS A C 1
ATOM 699 O O . LYS A 1 88 ? -0.693 -7.686 4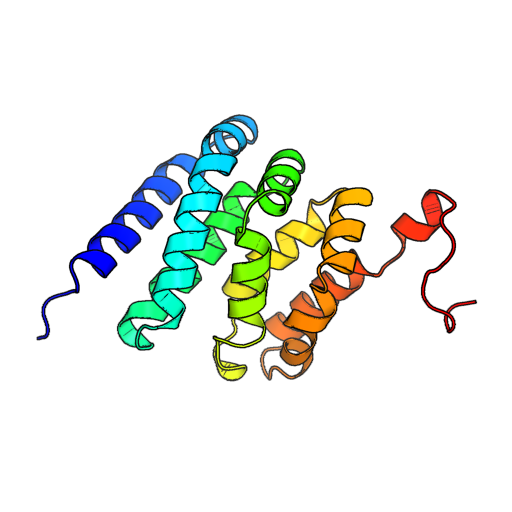.018 1.00 98.50 88 LYS A O 1
ATOM 704 N N . GLU A 1 89 ? 0.923 -6.272 4.674 1.00 98.62 89 GLU A N 1
ATOM 705 C CA . GLU A 1 89 ? 0.062 -5.569 5.630 1.00 98.62 89 GLU A CA 1
ATOM 706 C C . GLU A 1 89 ? -1.004 -4.721 4.900 1.00 98.62 89 GLU A C 1
ATOM 708 O O . GLU A 1 89 ? -2.161 -4.715 5.315 1.00 98.62 89 GLU A O 1
ATOM 713 N N . LEU A 1 90 ? -0.688 -4.097 3.754 1.00 98.69 90 LEU A N 1
ATOM 714 C CA . LEU A 1 90 ? -1.684 -3.419 2.905 1.00 98.69 90 LEU A CA 1
ATOM 715 C C . LEU A 1 90 ? -2.724 -4.398 2.338 1.00 98.69 90 LEU A C 1
ATOM 717 O O . LEU A 1 90 ? -3.923 -4.108 2.341 1.00 98.69 90 LEU A O 1
ATOM 721 N N . MET A 1 91 ? -2.287 -5.579 1.893 1.00 98.62 91 MET A N 1
ATOM 722 C CA . MET A 1 91 ? -3.183 -6.656 1.459 1.00 98.62 91 MET A CA 1
ATOM 723 C C . MET A 1 91 ? -4.118 -7.098 2.588 1.00 98.62 91 MET A C 1
ATOM 725 O O . MET A 1 91 ? -5.320 -7.244 2.365 1.00 98.62 91 MET A O 1
ATOM 729 N N . GLN A 1 92 ? -3.597 -7.270 3.808 1.00 98.50 92 GLN A N 1
ATOM 730 C CA . GLN A 1 92 ? -4.410 -7.618 4.973 1.00 98.50 92 GLN A CA 1
ATOM 731 C C . GLN A 1 92 ? -5.414 -6.500 5.303 1.00 98.50 92 GLN A C 1
ATOM 733 O O . GLN A 1 92 ? -6.597 -6.793 5.527 1.00 98.50 92 GLN A O 1
ATOM 738 N N . LEU A 1 93 ? -4.971 -5.237 5.272 1.00 98.62 93 LEU A N 1
ATOM 739 C CA . LEU A 1 93 ? -5.811 -4.065 5.515 1.00 98.62 93 LEU A CA 1
ATOM 740 C C . LEU A 1 93 ? -7.030 -4.059 4.582 1.00 98.62 93 LEU A C 1
ATOM 742 O O . LEU A 1 93 ? -8.175 -4.033 5.036 1.00 98.62 93 LEU A O 1
ATOM 746 N N . LEU A 1 94 ? -6.769 -4.122 3.276 1.00 98.25 94 LEU A N 1
ATOM 747 C CA . LEU A 1 94 ? -7.774 -3.991 2.221 1.00 98.25 94 LEU A CA 1
ATOM 748 C C . LEU A 1 94 ? -8.620 -5.253 2.031 1.00 98.25 94 LEU A C 1
ATOM 750 O O . LEU A 1 94 ? -9.768 -5.160 1.593 1.00 98.25 94 LEU A O 1
ATOM 754 N N . GLY A 1 95 ? -8.068 -6.423 2.346 1.00 97.25 95 GLY A N 1
ATOM 755 C CA . GLY A 1 95 ? -8.727 -7.712 2.155 1.00 97.25 95 GLY A CA 1
ATOM 756 C C . GLY A 1 95 ? -9.532 -8.199 3.355 1.00 97.25 95 GLY A C 1
ATOM 757 O O . GLY A 1 95 ? -10.477 -8.965 3.175 1.00 97.25 95 GLY A O 1
ATOM 758 N N . THR A 1 96 ? -9.191 -7.776 4.577 1.00 96.81 96 THR A N 1
ATOM 759 C CA . THR A 1 96 ? -9.805 -8.357 5.788 1.00 96.81 96 THR A CA 1
ATOM 760 C C . THR A 1 96 ? -10.077 -7.375 6.924 1.00 96.81 96 THR A C 1
ATOM 762 O O . THR A 1 96 ? -11.087 -7.540 7.601 1.00 96.81 96 THR A O 1
ATOM 765 N N . VAL A 1 97 ? -9.232 -6.361 7.143 1.00 97.88 97 VAL A N 1
ATOM 766 C CA . VAL A 1 97 ? -9.337 -5.489 8.333 1.00 97.88 97 VAL A CA 1
ATOM 767 C C . VAL A 1 97 ? -10.371 -4.382 8.152 1.00 97.88 97 VAL A C 1
ATOM 769 O O . VAL A 1 97 ? -11.153 -4.110 9.064 1.00 97.88 97 VAL A O 1
ATOM 772 N N . LEU A 1 98 ? -10.387 -3.718 6.994 1.00 97.69 98 LEU A N 1
ATOM 773 C CA . LEU A 1 98 ? -11.434 -2.747 6.684 1.00 97.69 98 LEU A CA 1
ATOM 774 C C . LEU A 1 98 ? -12.740 -3.493 6.362 1.00 97.69 98 LEU A C 1
ATOM 776 O O . LEU A 1 98 ? -12.715 -4.454 5.593 1.00 97.69 98 LEU A O 1
ATOM 780 N N . PRO A 1 99 ? -13.899 -3.090 6.895 1.00 97.38 99 PRO A N 1
ATOM 781 C CA . PRO A 1 99 ? -15.185 -3.427 6.297 1.00 97.38 99 PRO A CA 1
ATOM 782 C C . PRO A 1 99 ? -15.218 -2.970 4.837 1.00 97.38 99 PRO A C 1
ATOM 784 O O . PRO A 1 99 ? -14.604 -1.961 4.493 1.00 97.38 99 PRO A O 1
ATOM 787 N N . LEU A 1 100 ? -15.920 -3.705 3.974 1.00 97.75 100 LEU A N 1
ATOM 788 C CA . LEU A 1 100 ? -15.975 -3.397 2.541 1.00 97.75 100 LEU A CA 1
ATOM 789 C C . LEU A 1 100 ? -16.508 -1.978 2.289 1.00 97.75 100 LEU A C 1
ATOM 791 O O . LEU A 1 100 ? -16.021 -1.279 1.407 1.00 97.75 100 LEU A O 1
ATOM 795 N N . GLU A 1 101 ? -17.471 -1.556 3.102 1.00 97.25 101 GLU A N 1
ATOM 796 C CA . GLU A 1 101 ? -18.141 -0.258 3.049 1.00 97.25 101 GLU A CA 1
ATOM 797 C C . GLU A 1 101 ? -17.227 0.901 3.475 1.00 97.25 101 GLU A C 1
ATOM 799 O O . GLU A 1 101 ? -17.514 2.053 3.165 1.00 97.25 101 GLU A O 1
ATOM 804 N N . GLU A 1 102 ? -16.136 0.603 4.185 1.00 96.94 102 GLU A N 1
ATOM 805 C CA . GLU A 1 102 ? -15.156 1.588 4.655 1.00 96.94 102 GLU A CA 1
ATOM 806 C C . GLU A 1 102 ? -13.914 1.658 3.755 1.00 96.94 102 GLU A C 1
ATOM 808 O O . GLU A 1 102 ? -13.078 2.542 3.938 1.00 96.94 102 GLU A O 1
ATOM 813 N N . VAL A 1 103 ? -13.761 0.746 2.785 1.00 97.69 103 VAL A N 1
ATOM 814 C CA . VAL A 1 103 ? -12.662 0.820 1.816 1.00 97.69 103 VAL A CA 1
ATOM 815 C C . VAL A 1 103 ? -12.908 2.007 0.895 1.00 97.69 103 VAL A C 1
ATOM 817 O O . VAL A 1 103 ? -13.883 2.031 0.150 1.00 97.69 103 VAL A O 1
ATOM 820 N N . THR A 1 104 ? -11.989 2.967 0.907 1.00 96.31 104 THR A N 1
ATOM 821 C CA . THR A 1 104 ? -12.037 4.139 0.028 1.00 96.31 104 THR A CA 1
ATOM 822 C C . THR A 1 104 ? -11.027 4.034 -1.110 1.00 96.31 104 THR A C 1
ATOM 824 O O . THR A 1 104 ? -10.093 3.224 -1.078 1.00 96.31 104 THR A O 1
ATOM 827 N N . PHE A 1 105 ? -11.176 4.911 -2.105 1.00 93.38 105 PHE A N 1
ATOM 828 C CA . PHE A 1 105 ? -10.165 5.111 -3.142 1.00 93.38 105 PHE A CA 1
ATOM 829 C C . PHE A 1 105 ? -8.764 5.344 -2.549 1.00 93.38 105 PHE A C 1
ATOM 831 O O . PHE A 1 105 ? -7.820 4.669 -2.953 1.00 93.38 105 PHE A O 1
ATOM 838 N N . SER A 1 106 ? -8.636 6.225 -1.553 1.00 93.69 106 SER A N 1
ATOM 839 C CA . SER A 1 106 ? -7.344 6.569 -0.948 1.00 93.69 106 SER A CA 1
ATOM 840 C C . SER A 1 106 ? -6.661 5.381 -0.265 1.00 93.69 106 SER A C 1
ATOM 842 O O . SER A 1 106 ? -5.435 5.307 -0.236 1.00 93.69 106 SER A O 1
ATOM 844 N N . ASN A 1 107 ? -7.425 4.410 0.252 1.00 95.00 107 ASN A N 1
ATOM 845 C CA . ASN A 1 107 ? -6.833 3.178 0.777 1.00 95.00 107 ASN A CA 1
ATOM 846 C C . ASN A 1 107 ? -6.255 2.313 -0.355 1.00 95.00 107 ASN A C 1
ATOM 848 O O . ASN A 1 107 ? -5.146 1.787 -0.235 1.00 95.00 107 ASN A O 1
ATOM 852 N N . LEU A 1 108 ? -6.995 2.178 -1.462 1.00 96.25 108 LEU A N 1
ATOM 853 C CA . LEU A 1 108 ? -6.597 1.371 -2.619 1.00 96.25 108 LEU A CA 1
ATOM 854 C C . LEU A 1 108 ? -5.435 1.963 -3.420 1.00 96.25 108 LEU A C 1
ATOM 856 O O . LEU A 1 108 ? -4.722 1.206 -4.080 1.00 96.25 108 LEU A O 1
ATOM 860 N N . ASP A 1 109 ? -5.238 3.280 -3.380 1.00 96.00 109 ASP A N 1
ATOM 861 C CA . ASP A 1 109 ? -4.236 3.955 -4.213 1.00 96.00 109 ASP A CA 1
ATOM 862 C C . ASP A 1 109 ? -2.803 3.465 -3.929 1.00 96.00 109 ASP A C 1
ATOM 864 O O . ASP A 1 109 ? -1.967 3.380 -4.832 1.00 96.00 109 ASP A O 1
ATOM 868 N N . SER A 1 110 ? -2.562 2.998 -2.700 1.00 95.94 110 SER A N 1
ATOM 869 C CA . SER A 1 110 ? -1.304 2.373 -2.282 1.00 95.94 110 SER A CA 1
ATOM 870 C C . SER A 1 110 ? -0.986 1.099 -3.078 1.00 95.94 110 SER A C 1
ATOM 872 O O . SER A 1 110 ? 0.097 0.972 -3.652 1.00 95.94 110 SER A O 1
ATOM 874 N N . VAL A 1 111 ? -1.943 0.171 -3.191 1.00 97.00 111 VAL A N 1
ATOM 875 C CA . VAL A 1 111 ? -1.763 -1.078 -3.950 1.00 97.00 111 VAL A CA 1
ATOM 876 C C . VAL A 1 111 ? -1.902 -0.880 -5.456 1.00 97.00 111 VAL A C 1
ATOM 878 O O . VAL A 1 111 ? -1.290 -1.615 -6.231 1.00 97.00 111 VAL A O 1
ATOM 881 N N . LEU A 1 112 ? -2.659 0.131 -5.892 1.00 96.75 112 LEU A N 1
ATOM 882 C CA . LEU A 1 112 ? -2.679 0.533 -7.295 1.00 96.75 112 LEU A CA 1
ATOM 883 C C . LEU A 1 112 ? -1.312 1.065 -7.731 1.00 96.75 112 LEU A C 1
ATOM 885 O O . LEU A 1 112 ? -0.851 0.700 -8.809 1.00 96.75 112 LEU A O 1
ATOM 889 N N . SER A 1 113 ? -0.650 1.874 -6.902 1.00 97.12 113 SER A N 1
ATOM 890 C CA . SER A 1 113 ? 0.672 2.439 -7.201 1.00 97.12 113 SER A CA 1
ATOM 891 C C . SER A 1 113 ? 1.730 1.356 -7.403 1.00 97.12 113 SER A C 1
ATOM 893 O O . SER A 1 113 ? 2.490 1.435 -8.370 1.00 97.12 113 SER A O 1
ATOM 895 N N . LEU A 1 114 ? 1.706 0.295 -6.584 1.00 96.81 114 LEU A N 1
ATOM 896 C CA . LEU A 1 114 ? 2.540 -0.900 -6.783 1.00 96.81 114 LEU A CA 1
ATOM 897 C C . LEU A 1 114 ? 2.352 -1.491 -8.192 1.00 96.81 114 LEU A C 1
ATOM 899 O O . LEU A 1 114 ? 3.318 -1.771 -8.897 1.00 96.81 114 LEU A O 1
ATOM 903 N N . ALA A 1 115 ? 1.102 -1.651 -8.634 1.00 94.81 115 ALA A N 1
ATOM 904 C CA . ALA A 1 115 ? 0.794 -2.238 -9.938 1.00 94.81 115 ALA A CA 1
ATOM 905 C C . ALA A 1 115 ? 1.044 -1.276 -11.118 1.00 94.81 115 ALA A C 1
ATOM 907 O O . ALA A 1 115 ? 1.387 -1.703 -12.226 1.00 94.81 115 ALA A O 1
ATOM 908 N N . GLN A 1 116 ? 0.834 0.022 -10.905 1.00 94.75 116 GLN A N 1
ATOM 909 C CA . GLN A 1 116 ? 0.936 1.062 -11.925 1.00 94.75 116 GLN A CA 1
ATOM 910 C C . GLN A 1 116 ? 2.391 1.380 -12.264 1.00 94.75 116 GLN A C 1
ATOM 912 O O . GLN A 1 116 ? 2.732 1.432 -13.446 1.00 94.75 116 GLN A O 1
ATOM 917 N N . PHE A 1 117 ? 3.228 1.575 -11.248 1.00 94.50 117 PHE A N 1
ATOM 918 C CA . PHE A 1 117 ? 4.622 1.984 -11.418 1.00 94.50 117 PHE A CA 1
ATOM 919 C C . PHE A 1 117 ? 5.601 0.803 -11.385 1.00 94.50 117 PHE A C 1
ATOM 921 O O . PHE A 1 117 ? 6.771 0.978 -11.713 1.00 94.50 117 PHE A O 1
ATOM 928 N N . GLY A 1 118 ? 5.124 -0.397 -11.036 1.00 92.81 118 GLY A N 1
ATOM 929 C CA . GLY A 1 118 ? 5.934 -1.609 -11.001 1.00 92.81 118 GLY A CA 1
ATOM 930 C C . GLY A 1 118 ? 6.389 -2.056 -12.385 1.00 92.81 118 GLY A C 1
ATOM 931 O O . GLY A 1 118 ? 5.654 -1.961 -13.379 1.00 92.81 118 GLY A O 1
ATOM 932 N N . THR A 1 119 ? 7.599 -2.606 -12.441 1.00 91.81 119 THR A N 1
ATOM 933 C CA . THR A 1 119 ? 8.096 -3.324 -13.618 1.00 91.81 119 THR A CA 1
ATOM 934 C C . THR A 1 119 ? 7.270 -4.589 -13.877 1.00 91.81 119 THR A C 1
ATOM 936 O O . THR A 1 119 ? 6.369 -4.965 -13.122 1.00 91.81 119 THR A O 1
ATOM 939 N N . VAL A 1 120 ? 7.549 -5.277 -14.983 1.00 88.06 120 VAL A N 1
ATOM 940 C CA . VAL A 1 120 ? 6.892 -6.556 -15.295 1.00 88.06 120 VAL A CA 1
ATOM 941 C C . VAL A 1 120 ? 7.179 -7.603 -14.220 1.00 88.06 120 VAL A C 1
ATOM 943 O O . VAL A 1 120 ? 6.261 -8.276 -13.760 1.00 88.06 120 VAL A O 1
ATOM 946 N N . GLN A 1 121 ? 8.434 -7.692 -13.791 1.00 89.62 121 GLN A N 1
ATOM 947 C CA . GLN A 1 121 ? 8.907 -8.629 -12.779 1.00 89.62 121 GLN A CA 1
ATOM 948 C C . GLN A 1 121 ? 8.275 -8.329 -11.416 1.00 89.62 121 GLN A C 1
ATOM 950 O O . GLN A 1 121 ? 7.750 -9.231 -10.772 1.00 89.62 121 GLN A O 1
ATOM 955 N N . GLN A 1 122 ? 8.214 -7.055 -11.031 1.00 94.38 122 GLN A N 1
ATOM 956 C CA . GLN A 1 122 ? 7.578 -6.640 -9.779 1.00 94.38 122 GLN A CA 1
ATOM 957 C C . GLN A 1 122 ? 6.076 -6.934 -9.777 1.00 94.38 122 GLN A C 1
ATOM 959 O O . GLN A 1 122 ? 5.534 -7.443 -8.798 1.00 94.38 122 GLN A O 1
ATOM 964 N N . ARG A 1 123 ? 5.381 -6.706 -10.899 1.00 93.25 123 ARG A N 1
ATOM 965 C CA . ARG A 1 123 ? 3.974 -7.114 -11.045 1.00 93.25 123 ARG A CA 1
ATOM 966 C C . ARG A 1 123 ? 3.788 -8.626 -10.961 1.00 93.25 123 ARG A C 1
ATOM 968 O O . ARG A 1 123 ? 2.808 -9.070 -10.366 1.00 93.25 123 ARG A O 1
ATOM 975 N N . HIS A 1 124 ? 4.724 -9.406 -11.501 1.00 90.19 124 HIS A N 1
ATOM 976 C CA . HIS A 1 124 ? 4.710 -10.857 -11.340 1.00 90.19 124 HIS A CA 1
ATOM 977 C C . HIS A 1 124 ? 4.848 -11.261 -9.871 1.00 90.19 124 HIS A C 1
ATOM 979 O O . HIS A 1 124 ? 4.067 -12.088 -9.405 1.00 90.19 124 HIS A O 1
ATOM 985 N N . GLN A 1 125 ? 5.755 -10.633 -9.125 1.00 94.94 125 GLN A N 1
ATOM 986 C CA . GLN A 1 125 ? 5.898 -10.884 -7.690 1.00 94.94 125 GLN A CA 1
ATOM 987 C C . GLN A 1 125 ? 4.618 -10.510 -6.924 1.00 94.94 125 GLN A C 1
ATOM 989 O O . GLN A 1 125 ? 4.167 -11.277 -6.078 1.00 94.94 125 GLN A O 1
ATOM 994 N N . LEU A 1 126 ? 3.959 -9.391 -7.257 1.00 96.31 126 LEU A N 1
ATOM 995 C CA . LEU A 1 126 ? 2.655 -9.032 -6.674 1.00 96.31 126 LEU A CA 1
ATOM 996 C C . LEU A 1 126 ? 1.572 -10.084 -6.968 1.00 96.31 126 LEU A C 1
ATOM 998 O O . LEU A 1 126 ? 0.732 -10.365 -6.108 1.00 96.31 126 LEU A O 1
ATOM 1002 N N . PHE A 1 127 ? 1.586 -10.673 -8.168 1.00 94.69 127 PHE A N 1
ATOM 1003 C CA . PHE A 1 127 ? 0.700 -11.781 -8.523 1.00 94.69 127 PHE A CA 1
ATOM 1004 C C . PHE A 1 127 ? 0.990 -13.027 -7.676 1.00 94.69 127 PHE A C 1
ATOM 1006 O O . PHE A 1 127 ? 0.064 -13.587 -7.092 1.00 94.69 127 PHE A O 1
ATOM 1013 N N . GLU A 1 128 ? 2.258 -13.428 -7.560 1.00 94.31 128 GLU A N 1
ATOM 1014 C CA . GLU A 1 128 ? 2.683 -14.589 -6.761 1.00 94.31 128 GLU A CA 1
ATOM 1015 C C . GLU A 1 128 ? 2.390 -14.414 -5.267 1.00 94.31 128 GLU A C 1
ATOM 1017 O O . GLU A 1 128 ? 2.031 -15.375 -4.587 1.00 94.31 128 GLU A O 1
ATOM 1022 N N . LEU A 1 129 ? 2.463 -13.180 -4.761 1.00 96.75 129 LEU A N 1
ATOM 1023 C CA . LEU A 1 129 ? 2.062 -12.833 -3.397 1.00 96.75 129 LEU A CA 1
ATOM 1024 C C . LEU A 1 129 ? 0.545 -12.936 -3.166 1.00 96.75 129 LEU A C 1
ATOM 1026 O O . LEU A 1 129 ? 0.109 -12.919 -2.015 1.00 96.75 129 LEU A O 1
ATOM 1030 N N . GLY A 1 130 ? -0.262 -13.046 -4.225 1.00 96.94 130 GLY A N 1
ATOM 1031 C CA . GLY A 1 130 ? -1.717 -13.154 -4.145 1.00 96.94 130 GLY A CA 1
ATOM 1032 C C . GLY A 1 130 ? -2.437 -11.812 -3.997 1.00 96.94 130 GLY A C 1
ATOM 1033 O O . GLY A 1 130 ? -3.552 -11.773 -3.466 1.00 96.94 130 GLY A O 1
ATOM 1034 N N . LEU A 1 131 ? -1.825 -10.700 -4.438 1.00 97.56 131 LEU A N 1
ATOM 1035 C CA . LEU A 1 131 ? -2.444 -9.370 -4.360 1.00 97.56 131 LEU A CA 1
ATOM 1036 C C . LEU A 1 131 ? -3.846 -9.337 -5.005 1.00 97.56 131 LEU A C 1
ATOM 1038 O O . LEU A 1 131 ? -4.762 -8.833 -4.349 1.00 97.56 131 LEU A O 1
ATOM 1042 N N . PRO A 1 132 ? -4.079 -9.891 -6.218 1.00 97.19 132 PRO A N 1
ATOM 1043 C CA . PRO A 1 132 ? -5.412 -9.885 -6.819 1.00 97.19 132 PRO A CA 1
ATOM 1044 C C . PRO A 1 132 ? -6.472 -10.553 -5.939 1.00 97.19 132 PRO A C 1
ATOM 1046 O O . PRO A 1 132 ? -7.554 -10.003 -5.746 1.00 97.19 132 PRO A O 1
ATOM 1049 N N . GLN A 1 133 ? -6.148 -11.713 -5.366 1.00 97.94 133 GLN A N 1
ATOM 1050 C CA . GLN A 1 133 ? -7.039 -12.498 -4.516 1.00 97.94 133 GLN A CA 1
ATOM 1051 C C . GLN A 1 133 ? -7.329 -11.774 -3.201 1.00 97.94 133 GLN A C 1
ATOM 1053 O O . GLN A 1 133 ? -8.460 -11.823 -2.721 1.00 97.94 133 GLN A O 1
ATOM 1058 N N . ALA A 1 134 ? -6.345 -11.066 -2.643 1.00 98.25 134 ALA A N 1
ATOM 1059 C CA . ALA A 1 134 ? -6.525 -10.310 -1.409 1.00 98.25 134 ALA A CA 1
ATOM 1060 C C . ALA A 1 134 ? -7.524 -9.153 -1.564 1.00 98.25 134 ALA A C 1
ATOM 1062 O O . ALA A 1 134 ? -8.288 -8.883 -0.639 1.00 98.25 134 ALA A O 1
ATOM 1063 N N . ILE A 1 135 ? -7.563 -8.491 -2.726 1.00 98.25 135 ILE A N 1
ATOM 1064 C CA . ILE A 1 135 ? -8.414 -7.307 -2.939 1.00 98.25 135 ILE A CA 1
ATOM 1065 C C . ILE A 1 135 ? -9.683 -7.582 -3.756 1.00 98.25 135 ILE A C 1
ATOM 1067 O O . ILE A 1 135 ? -10.524 -6.694 -3.867 1.00 98.25 135 ILE A O 1
ATOM 1071 N N . ILE A 1 136 ? -9.874 -8.789 -4.304 1.00 98.25 136 ILE A N 1
ATOM 1072 C CA . ILE A 1 136 ? -10.985 -9.099 -5.227 1.00 98.25 136 ILE A CA 1
ATOM 1073 C C . ILE A 1 136 ? -12.370 -8.807 -4.641 1.00 98.25 136 ILE A C 1
ATOM 1075 O O . ILE A 1 136 ? -13.286 -8.422 -5.368 1.00 98.25 136 ILE A O 1
ATOM 1079 N N . ARG A 1 137 ? -12.534 -8.940 -3.318 1.00 98.12 137 ARG A N 1
ATOM 1080 C CA . ARG A 1 137 ? -13.800 -8.627 -2.640 1.00 98.12 137 ARG A CA 1
ATOM 1081 C C . ARG A 1 137 ? -14.220 -7.164 -2.836 1.00 98.12 137 ARG A C 1
ATOM 1083 O O . ARG A 1 137 ? -15.415 -6.887 -2.823 1.00 98.12 137 ARG A O 1
ATOM 1090 N N . ASN A 1 138 ? -13.262 -6.259 -3.057 1.00 98.38 138 ASN A N 1
ATOM 1091 C CA . ASN A 1 138 ? -13.498 -4.822 -3.191 1.00 98.38 138 ASN A CA 1
ATOM 1092 C C . ASN A 1 138 ? -14.236 -4.475 -4.497 1.00 98.38 138 ASN A C 1
ATOM 1094 O O . ASN A 1 138 ? -14.864 -3.425 -4.578 1.00 98.38 13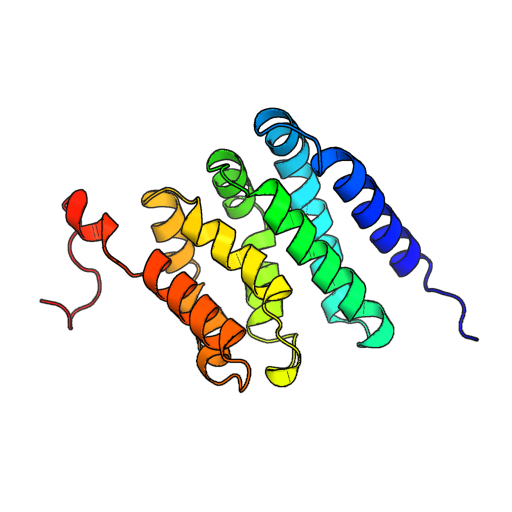8 ASN A O 1
ATOM 1098 N N . LEU A 1 139 ? -14.279 -5.398 -5.471 1.00 98.38 139 LEU A N 1
ATOM 1099 C CA . LEU A 1 139 ? -15.136 -5.297 -6.663 1.00 98.38 139 LEU A CA 1
ATOM 1100 C C . LEU A 1 139 ? -16.640 -5.318 -6.344 1.00 98.38 139 LEU A C 1
ATOM 1102 O O . LEU A 1 139 ? -17.450 -5.019 -7.213 1.00 98.38 139 LEU A O 1
ATOM 1106 N N . LYS A 1 140 ? -17.027 -5.713 -5.124 1.00 98.25 140 LYS A N 1
ATOM 1107 C CA . LYS A 1 140 ? -18.422 -5.703 -4.658 1.00 98.25 140 LYS A CA 1
ATOM 1108 C C . LYS A 1 140 ? -18.818 -4.386 -3.980 1.00 98.25 140 LYS A C 1
ATOM 1110 O O . LYS A 1 140 ? -19.930 -4.291 -3.461 1.00 98.25 140 LYS A O 1
ATOM 1115 N N . SER A 1 141 ? -17.910 -3.409 -3.920 1.00 98.12 141 SER A N 1
ATOM 1116 C CA . SER A 1 141 ? -18.194 -2.114 -3.308 1.00 98.12 141 SER A CA 1
ATOM 1117 C C . SER A 1 141 ? -19.333 -1.398 -4.035 1.00 98.12 141 SER A C 1
ATOM 1119 O O . SER A 1 141 ? -19.505 -1.534 -5.244 1.00 98.12 141 SER A O 1
ATOM 1121 N N . GLN A 1 142 ? -20.113 -0.621 -3.286 1.00 97.25 142 GLN A N 1
ATOM 1122 C CA . GLN A 1 142 ? -21.108 0.286 -3.863 1.00 97.25 142 GLN A CA 1
ATOM 1123 C C . GLN A 1 142 ? -20.470 1.583 -4.382 1.00 97.25 142 GLN A C 1
ATOM 1125 O O . GLN A 1 142 ? -21.106 2.324 -5.129 1.00 97.25 142 GLN A O 1
ATOM 1130 N N . ASP A 1 143 ? -19.214 1.855 -4.013 1.00 97.25 143 AS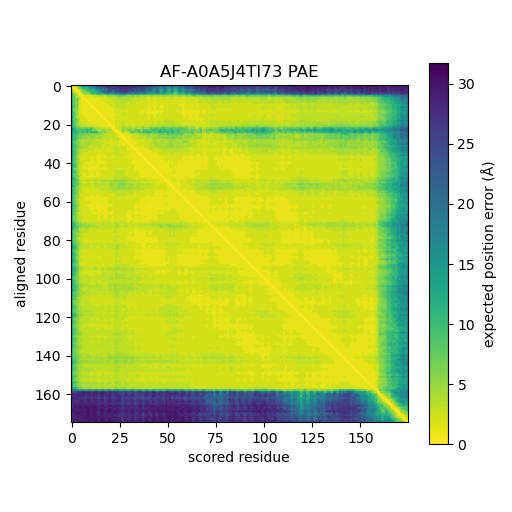P A N 1
ATOM 1131 C CA . ASP A 1 143 ? -18.436 2.951 -4.578 1.00 97.25 143 ASP A CA 1
ATOM 1132 C C . ASP A 1 143 ? -17.822 2.510 -5.919 1.00 97.25 143 ASP A C 1
ATOM 1134 O O . ASP A 1 143 ? -17.010 1.576 -6.003 1.00 97.25 143 ASP A O 1
ATOM 1138 N N . SER A 1 144 ? -18.216 3.198 -6.992 1.00 96.75 144 SER A N 1
ATOM 1139 C CA . SER A 1 144 ? -17.731 2.926 -8.344 1.00 96.75 144 SER A CA 1
ATOM 1140 C C . SER A 1 144 ? -16.230 3.169 -8.488 1.00 96.75 144 SER A C 1
ATOM 1142 O O . SER A 1 144 ? -15.580 2.430 -9.223 1.00 96.75 144 SER A O 1
ATOM 1144 N N . ASN A 1 145 ? -15.658 4.135 -7.761 1.00 95.88 145 ASN A N 1
ATOM 1145 C CA . ASN A 1 145 ? -14.219 4.402 -7.790 1.00 95.88 145 ASN A CA 1
ATOM 1146 C C . ASN A 1 145 ? -13.442 3.239 -7.175 1.00 95.88 145 ASN A C 1
ATOM 1148 O O . ASN A 1 145 ? -12.434 2.800 -7.726 1.00 95.88 145 ASN A O 1
ATOM 1152 N N . VAL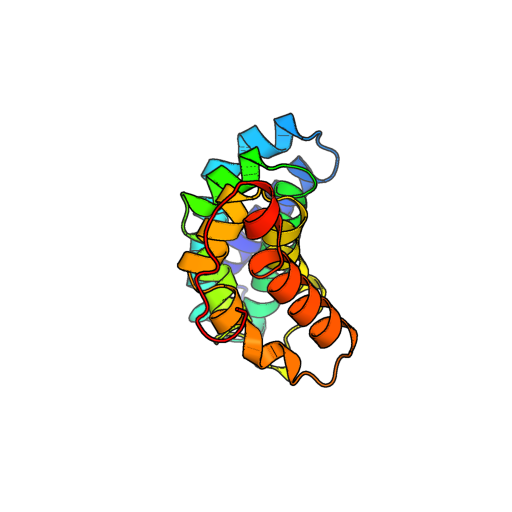 A 1 146 ? -13.928 2.702 -6.053 1.00 98.00 146 VAL A N 1
ATOM 1153 C CA . VAL A 1 146 ? -13.330 1.528 -5.398 1.00 98.00 146 VAL A CA 1
ATOM 1154 C C . VAL A 1 146 ? -13.361 0.329 -6.343 1.00 98.00 146 VAL A C 1
ATOM 1156 O O . VAL A 1 146 ? -12.348 -0.356 -6.517 1.00 98.00 146 VAL A O 1
ATOM 1159 N N . THR A 1 147 ? -14.496 0.115 -7.009 1.00 98.19 147 THR A N 1
ATOM 1160 C CA . THR A 1 147 ? -14.673 -0.972 -7.979 1.00 98.19 147 THR A CA 1
ATOM 1161 C C . THR A 1 147 ? -13.739 -0.821 -9.181 1.00 98.19 147 THR A C 1
ATOM 1163 O O . THR A 1 147 ? -12.989 -1.747 -9.494 1.00 98.19 147 THR A O 1
ATOM 1166 N N . GLU A 1 148 ? -13.722 0.352 -9.821 1.00 96.88 148 GLU A N 1
ATOM 1167 C CA . GLU A 1 148 ? -12.880 0.643 -10.987 1.00 96.88 148 GLU A CA 1
ATOM 1168 C C . GLU A 1 148 ? -11.394 0.469 -10.661 1.00 96.88 148 GLU A C 1
ATOM 1170 O O . GLU A 1 148 ? -10.655 -0.176 -11.406 1.00 96.88 148 GLU A O 1
ATOM 1175 N N . LYS A 1 149 ? -10.944 1.001 -9.523 1.00 95.81 149 LYS A N 1
ATOM 1176 C CA . LYS A 1 149 ? -9.532 0.969 -9.134 1.00 95.81 149 LYS A CA 1
ATOM 1177 C C . LYS A 1 149 ? -9.098 -0.429 -8.731 1.00 95.81 149 LYS A C 1
ATOM 1179 O O . LYS A 1 149 ? -8.022 -0.854 -9.136 1.00 95.81 149 LYS A O 1
ATOM 1184 N N . THR A 1 150 ? -9.953 -1.182 -8.041 1.00 98.31 150 THR A N 1
ATOM 1185 C CA . THR A 1 150 ? -9.702 -2.604 -7.768 1.00 98.31 150 THR A CA 1
ATOM 1186 C C . THR A 1 150 ? -9.555 -3.386 -9.073 1.00 98.31 150 THR A C 1
ATOM 1188 O O . THR A 1 150 ? -8.576 -4.115 -9.243 1.00 98.31 150 THR A O 1
ATOM 1191 N N . ALA A 1 151 ? -10.477 -3.196 -10.024 1.00 97.44 151 ALA A N 1
ATOM 1192 C CA . ALA A 1 151 ? -10.405 -3.837 -11.335 1.00 97.44 151 ALA A CA 1
ATOM 1193 C C . ALA A 1 151 ? -9.132 -3.428 -12.090 1.00 97.44 151 ALA A C 1
ATOM 1195 O O . ALA A 1 151 ? -8.453 -4.281 -12.654 1.00 97.44 151 ALA A O 1
ATOM 1196 N N . GLY A 1 152 ? -8.765 -2.145 -12.047 1.00 94.81 152 GLY A N 1
ATOM 1197 C CA . GLY A 1 152 ? -7.554 -1.609 -12.661 1.00 94.81 152 GLY A CA 1
ATOM 1198 C C . GLY A 1 152 ? -6.264 -2.168 -12.057 1.00 94.81 152 GLY A C 1
ATOM 1199 O O . GLY A 1 152 ? -5.338 -2.477 -12.810 1.00 94.81 152 GLY A O 1
ATOM 1200 N N . THR A 1 153 ? -6.203 -2.331 -10.733 1.00 96.44 153 THR A N 1
ATOM 1201 C CA . THR A 1 153 ? -5.075 -2.960 -10.027 1.00 96.44 153 THR A CA 1
ATOM 1202 C C . THR A 1 153 ? -4.959 -4.429 -10.410 1.00 96.44 153 THR A C 1
ATOM 1204 O O . THR A 1 153 ? -3.892 -4.852 -10.850 1.00 96.44 153 THR A O 1
ATOM 1207 N N . ILE A 1 154 ? -6.058 -5.192 -10.327 1.00 96.31 154 ILE A N 1
ATOM 1208 C CA . ILE A 1 154 ? -6.084 -6.606 -10.727 1.00 96.31 154 ILE A CA 1
ATOM 1209 C C . ILE A 1 154 ? -5.652 -6.732 -12.182 1.00 96.31 154 ILE A C 1
ATOM 1211 O O . ILE A 1 154 ? -4.714 -7.469 -12.463 1.00 96.31 154 ILE A O 1
ATOM 1215 N N . TYR A 1 155 ? -6.269 -5.965 -13.085 1.00 93.44 155 TYR A N 1
ATOM 1216 C CA . TYR A 1 155 ? -5.913 -5.944 -14.497 1.00 93.44 155 TYR A CA 1
ATOM 1217 C C . TYR A 1 155 ? -4.426 -5.667 -14.675 1.00 93.44 155 TYR A C 1
ATOM 1219 O O . TYR A 1 155 ? -3.772 -6.419 -15.368 1.00 93.44 155 TYR A O 1
ATOM 1227 N N . LYS A 1 156 ? -3.832 -4.654 -14.045 1.00 90.88 156 LYS A N 1
ATOM 1228 C CA . LYS A 1 156 ? -2.392 -4.382 -14.215 1.00 90.88 156 LYS A CA 1
ATOM 1229 C C . LYS A 1 156 ? -1.507 -5.532 -13.745 1.00 90.88 156 LYS A C 1
ATOM 1231 O O . LYS A 1 156 ? -0.519 -5.817 -14.408 1.00 90.88 156 LYS A O 1
ATOM 1236 N N . VAL A 1 157 ? -1.867 -6.188 -12.645 1.00 92.25 157 VAL A N 1
ATOM 1237 C CA . VAL A 1 157 ? -1.110 -7.325 -12.102 1.00 92.25 157 VAL A CA 1
ATOM 1238 C C . VAL A 1 157 ? -1.248 -8.568 -12.992 1.00 92.25 157 VAL A C 1
ATOM 1240 O O . VAL A 1 157 ? -0.263 -9.265 -13.213 1.00 92.25 157 VAL A O 1
ATOM 1243 N N . VAL A 1 158 ? -2.439 -8.840 -13.541 1.00 88.06 158 VAL A N 1
ATOM 1244 C CA . VAL A 1 158 ? -2.717 -10.063 -14.328 1.00 88.06 158 VAL A CA 1
ATOM 1245 C C . VAL A 1 158 ? -2.584 -9.885 -15.846 1.00 88.06 158 VAL A C 1
ATOM 1247 O O . VAL A 1 158 ? -2.378 -10.857 -16.565 1.00 88.06 158 VAL A O 1
ATOM 1250 N N . SER A 1 159 ? -2.728 -8.661 -16.355 1.00 75.12 159 SER A N 1
ATOM 1251 C CA . SER A 1 159 ? -2.648 -8.335 -17.784 1.00 75.12 159 SER A CA 1
ATOM 1252 C C . SER A 1 159 ? -1.205 -8.264 -18.254 1.00 75.12 159 SER A C 1
ATOM 1254 O O . SER A 1 159 ? -0.279 -8.367 -17.465 1.00 75.12 159 SER A O 1
ATOM 1256 N N . GLY A 1 160 ? -1.045 -8.157 -19.570 1.00 54.06 160 GLY A N 1
ATOM 1257 C CA . GLY A 1 160 ? -0.115 -8.923 -20.385 1.00 54.06 160 GLY A CA 1
ATOM 1258 C C . GLY A 1 160 ? 1.314 -8.455 -20.670 1.00 54.06 160 GLY A C 1
ATOM 1259 O O . GLY A 1 160 ? 1.779 -8.843 -21.741 1.00 54.06 160 GLY A O 1
ATOM 1260 N N . PRO A 1 161 ? 2.101 -7.752 -19.831 1.00 52.59 161 PRO A N 1
ATOM 1261 C CA . PRO A 1 161 ? 3.542 -7.759 -20.064 1.00 52.59 161 PRO A CA 1
ATOM 1262 C C . PRO A 1 161 ? 4.139 -9.180 -19.991 1.00 52.59 161 PRO A C 1
ATOM 1264 O O . PRO A 1 161 ? 5.198 -9.420 -20.555 1.00 52.59 161 PRO A O 1
ATOM 1267 N N . TRP A 1 162 ? 3.413 -10.153 -19.425 1.00 50.94 162 TRP A N 1
ATOM 1268 C CA . TRP A 1 162 ? 3.653 -11.597 -19.571 1.00 50.94 162 TRP A CA 1
ATOM 1269 C C . TRP A 1 162 ? 3.879 -12.040 -21.028 1.00 50.94 162 TRP A C 1
ATOM 1271 O O . TRP A 1 162 ? 4.786 -12.821 -21.309 1.00 50.94 162 TRP A O 1
ATOM 1281 N N . TYR A 1 163 ? 3.095 -11.490 -21.964 1.00 46.56 163 TYR A N 1
ATOM 1282 C CA . TYR A 1 163 ? 3.107 -11.861 -23.382 1.00 46.56 163 TYR A CA 1
ATOM 1283 C C . TYR A 1 163 ? 4.274 -11.241 -24.163 1.00 46.56 163 TYR A C 1
ATOM 1285 O O . TYR A 1 163 ? 4.737 -11.829 -25.137 1.00 46.56 163 TYR A O 1
ATOM 1293 N N . GLN A 1 164 ? 4.770 -10.067 -23.757 1.00 47.16 164 GLN A N 1
ATOM 1294 C CA . GLN A 1 164 ? 5.791 -9.326 -24.515 1.00 47.16 164 GLN A CA 1
ATOM 1295 C C . GLN A 1 164 ? 7.225 -9.833 -24.283 1.00 47.16 164 GLN A C 1
ATOM 1297 O O . GLN A 1 164 ? 8.119 -9.482 -25.048 1.00 47.16 164 GLN A O 1
ATOM 1302 N N . PHE A 1 165 ? 7.438 -10.691 -23.278 1.00 49.56 165 PHE A N 1
ATOM 1303 C CA . PHE A 1 165 ? 8.748 -11.264 -22.933 1.00 49.56 165 PHE A CA 1
ATOM 1304 C C . PHE A 1 165 ? 8.832 -12.792 -23.120 1.00 49.56 165 PHE A C 1
ATOM 1306 O O . PHE A 1 165 ? 9.798 -13.410 -22.684 1.00 49.56 165 PHE A O 1
ATOM 1313 N N . GLY A 1 166 ? 7.851 -13.415 -23.787 1.00 53.16 166 GLY A N 1
ATOM 1314 C CA . GLY A 1 166 ? 7.911 -14.839 -24.150 1.00 53.16 166 GLY A CA 1
ATOM 1315 C C . GLY A 1 166 ? 7.606 -15.831 -23.019 1.00 53.16 166 GLY A C 1
ATOM 1316 O O . GLY A 1 166 ? 7.922 -17.014 -23.152 1.00 53.16 166 GLY A O 1
ATOM 1317 N N . PHE A 1 167 ? 6.984 -15.392 -21.921 1.00 50.94 167 PHE A N 1
ATOM 1318 C CA . PHE A 1 167 ? 6.563 -16.287 -20.841 1.00 50.94 167 PHE A CA 1
ATOM 1319 C C . PHE A 1 167 ? 5.186 -16.897 -21.145 1.00 50.94 167 PHE A C 1
ATOM 1321 O O . PHE A 1 167 ? 4.255 -16.201 -21.548 1.00 50.94 167 PHE A O 1
ATOM 1328 N N . LYS A 1 168 ? 5.059 -18.223 -20.979 1.00 49.28 168 LYS A N 1
ATOM 1329 C CA . LYS A 1 168 ? 3.797 -18.953 -21.176 1.00 49.28 168 LYS A CA 1
ATOM 1330 C C . LYS A 1 168 ? 2.745 -18.474 -20.175 1.00 49.28 168 LYS A C 1
ATOM 1332 O O . LYS A 1 168 ? 3.046 -18.296 -18.998 1.00 49.28 168 LYS A O 1
ATOM 1337 N N . CYS A 1 169 ? 1.512 -18.314 -20.651 1.00 50.47 169 CYS A N 1
ATOM 1338 C CA . CYS A 1 169 ? 0.348 -18.022 -19.823 1.00 50.47 169 CYS A CA 1
ATOM 1339 C C . CYS A 1 169 ? 0.254 -19.052 -18.681 1.00 50.47 169 CYS A C 1
ATOM 1341 O O . CYS A 1 169 ? 0.153 -20.250 -18.934 1.00 50.47 169 CYS A O 1
ATOM 1343 N N . LEU A 1 170 ? 0.307 -18.602 -17.422 1.00 54.84 170 LEU A N 1
ATOM 1344 C CA . LEU A 1 170 ? 0.185 -19.480 -16.247 1.00 54.84 170 LEU A CA 1
ATOM 1345 C C . LEU A 1 170 ? -1.278 -19.848 -15.930 1.00 54.84 170 LEU A C 1
ATOM 1347 O O . LEU A 1 170 ? -1.540 -20.515 -14.931 1.00 54.84 170 LEU A O 1
ATOM 1351 N N . HIS A 1 171 ? -2.236 -19.423 -16.763 1.00 45.81 171 HIS A N 1
ATOM 1352 C CA . HIS A 1 171 ? -3.652 -19.726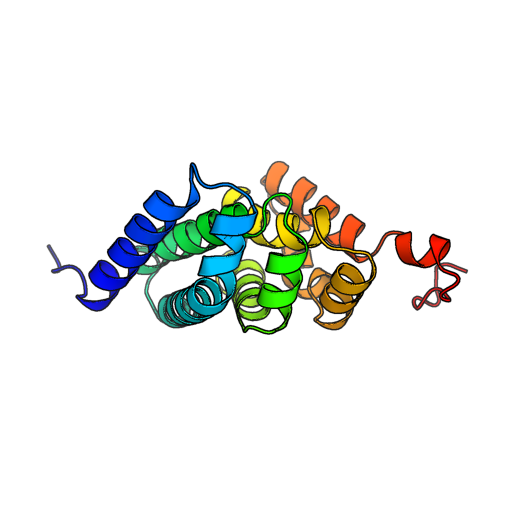 -16.590 1.00 45.81 171 HIS A CA 1
ATOM 1353 C C . HIS A 1 171 ? -4.159 -20.642 -17.720 1.00 45.81 171 HIS A C 1
ATOM 1355 O O . HIS A 1 171 ? -4.207 -20.209 -18.871 1.00 45.81 171 HIS A O 1
ATOM 1361 N N . PRO A 1 172 ? -4.619 -21.870 -17.421 1.00 49.84 172 PRO A N 1
ATOM 1362 C CA . PRO A 1 172 ? -4.978 -22.877 -18.429 1.00 49.84 172 PRO A CA 1
ATOM 1363 C C . PRO A 1 172 ? -6.251 -22.566 -19.239 1.00 49.84 172 PRO A C 1
ATOM 1365 O O . PRO A 1 172 ? -6.685 -23.394 -20.028 1.00 49.84 172 PRO A O 1
ATOM 1368 N N . GLN A 1 173 ? -6.888 -21.409 -19.027 1.00 48.12 173 GLN A N 1
ATOM 1369 C CA . GLN A 1 173 ? -8.141 -21.020 -19.699 1.00 48.12 173 GLN A CA 1
ATOM 1370 C C . GLN A 1 173 ? -7.981 -19.853 -20.684 1.00 48.12 173 GLN A C 1
ATOM 1372 O O . GLN A 1 173 ? -8.979 -19.348 -21.186 1.00 48.12 173 GLN A O 1
ATOM 1377 N N . TYR A 1 174 ? -6.751 -19.396 -20.922 1.00 44.69 174 TYR A N 1
ATOM 1378 C CA . TYR A 1 174 ? -6.451 -18.329 -21.883 1.00 44.69 174 TYR A CA 1
ATOM 1379 C C . TYR A 1 174 ? -5.412 -18.790 -22.919 1.00 44.69 174 TYR A C 1
ATOM 1381 O O . TYR A 1 174 ? -4.529 -18.019 -23.290 1.00 44.69 174 TYR A O 1
ATOM 1389 N N . GLU A 1 175 ? -5.509 -20.057 -23.339 1.00 39.81 175 GLU A N 1
ATOM 1390 C CA . GLU A 1 175 ? -4.966 -20.529 -24.624 1.00 39.81 175 GLU A CA 1
ATOM 1391 C C . GLU A 1 175 ? -5.954 -20.235 -25.759 1.00 39.81 175 GLU A C 1
ATOM 1393 O O . GLU A 1 175 ? -7.174 -20.439 -25.546 1.00 39.81 175 GLU A O 1
#

InterPro domains:
  IPR011989 Armadillo-like helical [G3DSA:1.25.10.10] (23-162)
  IPR016024 Armadillo-type fold [SSF48371] (41-162)

Organism: NCBI:txid222440

Nearest PDB structures (foldseek):
  1i7w-assembly1_A  TM=7.720E-01  e=1.265E-01  Mus musculus
  7ep2-assembly2_C  TM=8.078E-01  e=3.401E-01  Homo sapiens
  4r11-assembly2_C  TM=6.085E-01  e=2.953E-01  Caenorhabditis elegans
  7n6g-assembly1_1G  TM=7.089E-01  e=1.271E+00  Chlamydomonas reinhardtii
  7n6g-assembly1_1E  TM=5.963E-01  e=9.144E-01  Chlamydomonas reinhardtii

Sequence (175 aa):
MTQPNIQQQKYTQYIADLRSKITASNVDDRIEVAYAGFIELSDILKWTFDQNKEVARDIQLGVCEITTIILGNNPDAIEIALETRIVKELMQLLGTVLPLEEVTFSNLDSVLSLAQFGTVQQRHQLFELGLPQAIIRNLKSQDSNVTEKTAGTIYKVVSGPWYQFGFKCLHPQYE

Radius of gyration: 16.55 Å; Cα contacts (8 Å, |Δi|>4): 199; chains: 1; bounding box: 38×41×52 Å

Foldseek 3Di:
DDDPDPVLVVLVVVLVVLCVQQVPDDLVSLLVCLQVLLQVLLVQLVVLLPDDPVSRVVSLLSSLQSLLSSLALHQSSLVSNLVHCNLVSLLCCQQPRDDLARDDLSSLSNLLSSLVNHDLVSLQSCVVVVSLVSNVVNCVYPDPSSNVSSVNSNCSSQDPVCPVPPHDRPDPPPD